Protein AF-A0A2N8TER6-F1 (afdb_monomer_lite)

Secondary structure (DSSP, 8-state):
-HHHHHHHHHHS--SS-EEEE-SSSS-EEEEHHHHHHHTSTTSTTHHHHHHHHHHH-HHHHHHHHHHHHHHHHHHHHS-----

pLDDT: mean 88.08, std 9.62, range [46.94, 97.25]

Foldseek 3Di:
DVVLLVCLQVVDPAPFHWDWDPVDPDIDIDGPVLCVVQVHPPRPCSVVSVVCCVVPPVVVVVSVVVSVVSSVVSVVPDDDPDD

Organism: NCBI:txid2070367

Radius of gyration: 13.89 Å; chains: 1; bounding box: 25×30×38 Å

Sequence (83 aa):
MAQFIEAAVRDLPTQVDWEIDRTRRNWVLVPTRVLHEAHGLADPSFRDVVHSINVQDQEFCLKALSDFELIIQHLLQVHISED

Structure (mmCIF, N/CA/C/O backbone):
data_AF-A0A2N8TER6-F1
#
_entry.id   AF-A0A2N8TER6-F1
#
loop_
_atom_site.group_PDB
_atom_site.id
_atom_site.type_symbol
_atom_site.label_atom_id
_atom_site.label_alt_id
_atom_site.label_comp_id
_atom_site.label_asym_id
_atom_site.label_entity_id
_atom_site.label_seq_id
_atom_site.pdbx_PDB_ins_code
_atom_site.Cartn_x
_atom_site.Cartn_y
_atom_site.Cartn_z
_atom_site.occupancy
_atom_site.B_iso_or_equiv
_atom_site.auth_seq_id
_atom_site.auth_comp_id
_atom_site.auth_asym_id
_atom_site.auth_atom_id
_atom_site.pdbx_PDB_model_num
ATOM 1 N N . MET A 1 1 ? 4.655 -13.050 14.771 1.00 63.88 1 MET A N 1
ATOM 2 C CA . MET A 1 1 ? 4.790 -11.664 14.258 1.00 63.88 1 MET A CA 1
ATOM 3 C C . MET A 1 1 ? 4.132 -11.503 12.888 1.00 63.88 1 MET A C 1
ATOM 5 O O . MET A 1 1 ? 3.138 -10.804 12.806 1.00 63.88 1 MET A O 1
ATOM 9 N N . ALA A 1 2 ? 4.587 -12.232 11.864 1.00 72.12 2 ALA A N 1
ATOM 10 C CA . ALA A 1 2 ? 3.959 -12.363 10.539 1.00 72.12 2 ALA A CA 1
ATOM 11 C C . ALA A 1 2 ? 2.413 -12.420 10.528 1.00 72.12 2 ALA A C 1
ATOM 13 O O . ALA A 1 2 ? 1.758 -11.562 9.948 1.00 72.12 2 ALA A O 1
ATOM 14 N N . GLN A 1 3 ? 1.838 -13.387 11.249 1.00 79.69 3 GLN A N 1
ATOM 15 C CA . GLN A 1 3 ? 0.388 -13.602 11.343 1.00 79.69 3 GLN A CA 1
ATOM 16 C C . GLN A 1 3 ? -0.404 -12.400 11.889 1.00 79.69 3 GLN A C 1
ATOM 18 O O . GLN A 1 3 ? -1.566 -12.225 11.540 1.00 79.69 3 GLN A O 1
ATOM 23 N N . PHE A 1 4 ? 0.212 -11.562 12.733 1.00 81.75 4 PHE A N 1
ATOM 24 C CA . PHE A 1 4 ? -0.441 -10.371 13.284 1.00 81.75 4 PHE A CA 1
ATOM 25 C C . PHE A 1 4 ? -0.510 -9.250 12.250 1.00 81.75 4 PHE A C 1
ATOM 27 O O . PHE A 1 4 ? -1.505 -8.542 12.189 1.00 81.75 4 PHE A O 1
ATOM 34 N N . ILE A 1 5 ? 0.515 -9.130 11.402 1.00 82.12 5 ILE A N 1
ATOM 35 C CA . ILE A 1 5 ? 0.526 -8.179 10.285 1.00 82.12 5 ILE A CA 1
ATOM 36 C C . ILE A 1 5 ? -0.504 -8.606 9.236 1.00 82.12 5 ILE A C 1
ATOM 38 O O . ILE A 1 5 ? -1.266 -7.779 8.755 1.00 82.12 5 ILE A O 1
ATOM 42 N N . GLU A 1 6 ? -0.588 -9.901 8.932 1.00 83.88 6 GLU A N 1
ATOM 43 C CA . GLU A 1 6 ? -1.597 -10.441 8.009 1.00 83.88 6 GLU A CA 1
ATOM 44 C C . GLU A 1 6 ? -3.026 -10.231 8.511 1.00 83.88 6 GLU A C 1
ATOM 46 O O . GLU A 1 6 ? -3.907 -9.876 7.731 1.00 83.88 6 GLU A O 1
ATOM 51 N N . ALA A 1 7 ? -3.258 -10.437 9.810 1.00 84.00 7 ALA A N 1
ATOM 52 C CA . ALA A 1 7 ? -4.550 -10.162 10.422 1.00 84.00 7 ALA A CA 1
ATOM 53 C C . ALA A 1 7 ? -4.876 -8.666 10.395 1.00 84.00 7 ALA A C 1
ATOM 55 O O . ALA A 1 7 ? -5.957 -8.300 9.953 1.00 84.00 7 ALA A O 1
ATOM 56 N N . ALA A 1 8 ? -3.923 -7.803 10.762 1.00 84.75 8 ALA A N 1
ATOM 57 C CA . ALA A 1 8 ? -4.102 -6.354 10.708 1.00 84.75 8 ALA A CA 1
ATOM 58 C C . ALA A 1 8 ? -4.491 -5.887 9.298 1.00 84.75 8 ALA A C 1
ATOM 60 O O . ALA A 1 8 ? -5.464 -5.166 9.132 1.00 84.75 8 ALA A O 1
ATOM 61 N N . VAL A 1 9 ? -3.779 -6.349 8.271 1.00 85.12 9 VAL A N 1
ATOM 62 C CA . VAL A 1 9 ? -4.052 -5.973 6.877 1.00 85.12 9 VAL A CA 1
ATOM 63 C C . VAL A 1 9 ? -5.424 -6.452 6.395 1.00 85.12 9 VAL A C 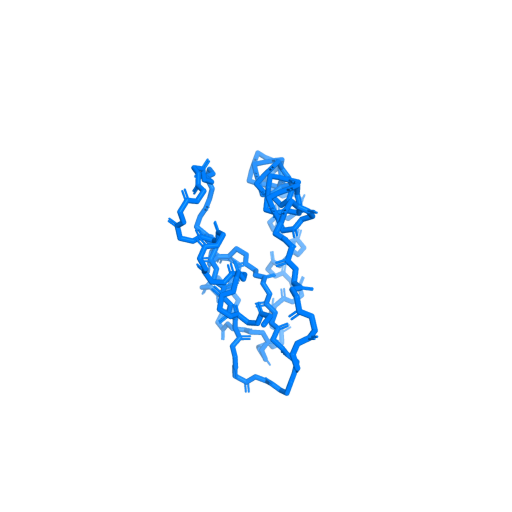1
ATOM 65 O O . VAL A 1 9 ? -6.077 -5.750 5.634 1.00 85.12 9 VAL A O 1
ATOM 68 N N . ARG A 1 10 ? -5.878 -7.632 6.830 1.00 84.94 10 ARG A N 1
ATOM 69 C CA . ARG A 1 10 ? -7.179 -8.186 6.426 1.00 84.94 10 ARG A CA 1
ATOM 70 C C . ARG A 1 10 ? -8.357 -7.560 7.175 1.00 84.94 10 ARG A C 1
ATOM 72 O O . ARG A 1 10 ? -9.430 -7.411 6.600 1.00 84.94 10 ARG A O 1
ATOM 79 N N . ASP A 1 11 ? -8.177 -7.281 8.462 1.00 86.75 11 ASP A N 1
ATOM 80 C CA . ASP A 1 11 ? -9.282 -6.997 9.380 1.00 86.75 11 ASP A CA 1
ATOM 81 C C . ASP A 1 11 ? -9.466 -5.484 9.626 1.00 86.75 11 ASP A C 1
ATOM 83 O O . ASP A 1 11 ? -10.499 -5.063 10.155 1.00 86.75 11 ASP A O 1
ATOM 87 N N . LEU A 1 12 ? -8.493 -4.650 9.234 1.00 89.00 12 LEU A N 1
ATOM 88 C CA . LEU A 1 12 ? -8.598 -3.195 9.323 1.00 89.00 12 LEU A CA 1
ATOM 89 C C . LEU A 1 12 ? -9.359 -2.603 8.126 1.00 89.00 12 LEU A C 1
ATOM 91 O O . LEU A 1 12 ? -9.179 -3.050 6.996 1.00 89.00 12 LEU A O 1
ATOM 95 N N . PRO A 1 13 ? -10.173 -1.555 8.346 1.00 92.19 13 PRO A N 1
ATOM 96 C CA . PRO A 1 13 ? -10.884 -0.860 7.277 1.00 92.19 13 PRO A CA 1
ATOM 97 C C . PRO A 1 13 ? -9.942 0.080 6.505 1.00 92.19 13 PRO A C 1
ATOM 99 O O . PRO A 1 13 ? -10.053 1.302 6.612 1.00 92.19 13 PRO A O 1
ATOM 102 N N . THR A 1 14 ? -8.993 -0.484 5.757 1.00 94.06 14 THR A N 1
ATOM 103 C CA . THR A 1 14 ? -8.084 0.281 4.894 1.00 94.06 14 THR A CA 1
ATOM 104 C C . THR A 1 14 ? -8.824 0.849 3.679 1.00 94.06 14 THR A C 1
ATOM 106 O O . THR A 1 14 ? -9.823 0.304 3.208 1.00 94.06 14 THR A O 1
ATOM 109 N N . GLN A 1 15 ? -8.355 1.986 3.178 1.00 96.12 15 GLN A N 1
ATOM 110 C CA . GLN A 1 15 ? -8.903 2.682 2.013 1.00 96.12 15 GLN A CA 1
ATOM 111 C C . GLN A 1 15 ? -8.314 2.185 0.692 1.00 96.12 15 GLN A C 1
ATOM 113 O O . GLN A 1 15 ? -8.927 2.382 -0.361 1.00 96.12 15 GLN A O 1
ATOM 118 N N . VAL A 1 16 ? -7.124 1.586 0.732 1.00 95.44 16 VAL A N 1
ATOM 119 C CA . VAL A 1 16 ? -6.514 0.878 -0.396 1.00 95.44 16 VAL A CA 1
ATOM 120 C C . VAL A 1 16 ? -6.222 -0.570 -0.020 1.00 95.44 16 VAL A C 1
ATOM 122 O O . VAL A 1 16 ? -6.150 -0.922 1.158 1.00 95.44 16 VAL A O 1
ATOM 125 N N . ASP A 1 17 ? -6.047 -1.408 -1.037 1.00 94.12 17 ASP A N 1
ATOM 126 C CA . ASP A 1 17 ? -5.667 -2.803 -0.845 1.00 94.12 17 ASP A CA 1
ATOM 127 C C . ASP A 1 17 ? -4.178 -2.916 -0.513 1.00 94.12 17 ASP A C 1
ATOM 129 O O . ASP A 1 17 ? -3.327 -2.267 -1.136 1.00 94.12 17 ASP A O 1
ATOM 133 N N . TRP A 1 18 ? -3.870 -3.774 0.454 1.00 94.44 18 TRP A N 1
ATOM 134 C CA . TRP A 1 18 ? -2.521 -4.045 0.929 1.00 94.44 18 TRP A CA 1
ATOM 135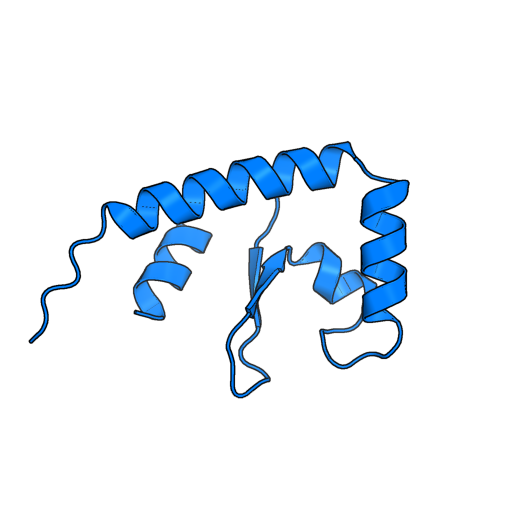 C C . TRP A 1 18 ? -2.214 -5.530 0.845 1.00 94.44 18 TRP A C 1
ATOM 137 O O . TRP A 1 18 ? -3.062 -6.381 1.114 1.00 94.44 18 TRP A O 1
ATOM 147 N N . GLU A 1 19 ? -0.956 -5.843 0.565 1.00 91.38 19 GLU A N 1
ATOM 148 C CA . GLU A 1 19 ? -0.469 -7.209 0.623 1.00 91.38 19 GLU A CA 1
ATOM 149 C C . GLU A 1 19 ? 0.940 -7.289 1.201 1.00 91.38 19 GLU A C 1
ATOM 151 O O . GLU A 1 19 ? 1.708 -6.323 1.222 1.00 91.38 19 GLU A O 1
ATOM 156 N N . ILE A 1 20 ? 1.269 -8.477 1.701 1.00 90.38 20 ILE A N 1
ATOM 157 C CA . ILE A 1 20 ? 2.615 -8.801 2.156 1.00 90.38 20 ILE A CA 1
ATOM 158 C C . ILE A 1 20 ? 3.298 -9.591 1.046 1.00 90.38 20 ILE A C 1
ATOM 160 O O . ILE A 1 20 ? 3.005 -10.777 0.851 1.00 90.38 20 ILE A O 1
ATOM 164 N N . ASP A 1 21 ? 4.244 -8.953 0.362 1.00 88.44 21 ASP A N 1
ATOM 165 C CA . ASP A 1 21 ? 5.143 -9.653 -0.544 1.00 88.44 21 ASP A CA 1
ATOM 166 C C . ASP A 1 21 ? 6.120 -10.511 0.269 1.00 88.44 21 ASP A C 1
ATOM 168 O O . ASP A 1 21 ? 6.922 -10.010 1.065 1.00 88.44 21 ASP A O 1
ATOM 172 N N . ARG A 1 22 ? 6.037 -11.828 0.060 1.00 87.94 22 ARG A N 1
ATOM 173 C CA . ARG A 1 22 ? 6.886 -12.849 0.696 1.00 87.94 22 ARG A CA 1
ATOM 174 C C . ARG A 1 22 ? 7.869 -13.485 -0.286 1.00 87.94 22 ARG A C 1
ATOM 176 O O . ARG A 1 22 ? 8.550 -14.443 0.073 1.00 87.94 22 ARG A O 1
ATOM 183 N N . THR A 1 23 ? 7.955 -12.985 -1.521 1.00 83.69 23 THR A N 1
ATOM 184 C CA . THR A 1 23 ? 8.858 -13.533 -2.550 1.00 83.69 23 THR A CA 1
ATOM 185 C C . THR A 1 23 ? 10.336 -13.345 -2.201 1.00 83.69 23 THR A C 1
ATOM 187 O O . THR A 1 23 ? 11.207 -13.998 -2.778 1.00 83.69 23 THR A O 1
ATOM 190 N N . ARG A 1 24 ? 10.639 -12.473 -1.232 1.00 80.19 24 ARG A N 1
ATOM 191 C CA . ARG A 1 24 ? 11.991 -12.146 -0.778 1.00 80.19 24 ARG A CA 1
ATOM 192 C C . ARG A 1 24 ? 12.235 -12.552 0.669 1.00 80.19 24 ARG A C 1
ATOM 194 O O . ARG A 1 24 ? 11.320 -12.753 1.460 1.00 80.19 24 ARG A O 1
ATOM 201 N N . ARG A 1 25 ? 13.523 -12.595 1.030 1.00 80.88 25 ARG A N 1
ATOM 202 C CA . ARG A 1 25 ? 13.988 -12.884 2.397 1.00 80.88 25 ARG A CA 1
ATOM 203 C C . ARG A 1 25 ? 13.401 -11.924 3.437 1.00 80.88 25 ARG A C 1
ATOM 205 O O . ARG A 1 25 ? 13.125 -12.352 4.551 1.00 80.88 25 ARG A O 1
ATOM 212 N N . ASN A 1 26 ? 13.217 -10.658 3.065 1.00 82.81 26 ASN A N 1
ATOM 213 C CA . ASN A 1 26 ? 12.509 -9.678 3.877 1.00 82.81 26 ASN A CA 1
ATOM 214 C C . ASN A 1 26 ? 11.105 -9.519 3.318 1.00 82.81 26 ASN A C 1
ATOM 216 O O . ASN A 1 26 ? 10.949 -9.260 2.125 1.00 82.81 26 ASN A O 1
ATOM 220 N N . TRP A 1 27 ? 10.115 -9.670 4.187 1.00 88.38 27 TRP A N 1
ATOM 221 C CA . TRP A 1 27 ? 8.728 -9.450 3.818 1.00 88.38 27 TRP A CA 1
ATOM 222 C C . TRP A 1 27 ? 8.456 -7.958 3.739 1.00 88.38 27 TRP A C 1
ATOM 224 O O . TRP A 1 27 ? 8.946 -7.188 4.570 1.00 88.38 27 TRP A O 1
ATOM 234 N N . VAL A 1 28 ? 7.684 -7.560 2.738 1.00 89.81 28 VAL A N 1
ATOM 235 C CA . VAL A 1 28 ? 7.375 -6.155 2.490 1.00 89.81 28 VAL A CA 1
ATOM 236 C C . VAL A 1 28 ? 5.869 -5.992 2.488 1.00 89.81 28 VAL A C 1
ATOM 238 O O . VAL A 1 28 ? 5.178 -6.610 1.686 1.00 89.81 28 VAL A O 1
ATOM 241 N N . LEU A 1 29 ? 5.373 -5.158 3.398 1.00 91.75 29 LEU A N 1
ATOM 242 C CA . LEU A 1 29 ? 4.003 -4.671 3.356 1.00 91.75 29 LEU A CA 1
ATOM 243 C C . LEU A 1 29 ? 3.937 -3.520 2.352 1.00 91.75 29 LEU A C 1
ATOM 245 O O . LEU A 1 29 ? 4.677 -2.543 2.482 1.00 91.75 29 LEU A O 1
ATOM 249 N N . VAL A 1 30 ? 3.078 -3.643 1.349 1.00 92.56 30 VAL A N 1
ATOM 250 C CA . VAL A 1 30 ? 2.992 -2.686 0.244 1.00 92.56 30 VAL A CA 1
ATOM 251 C C . VAL A 1 30 ? 1.558 -2.629 -0.287 1.00 92.56 30 VAL A C 1
ATOM 253 O O . VAL A 1 30 ? 0.862 -3.647 -0.263 1.00 92.56 30 VAL A O 1
ATOM 256 N N . PRO A 1 31 ? 1.087 -1.467 -0.772 1.00 95.19 31 PRO A N 1
ATOM 257 C CA . PRO A 1 31 ? -0.194 -1.402 -1.459 1.00 95.19 31 PRO A CA 1
ATOM 258 C C . PRO A 1 31 ? -0.191 -2.269 -2.725 1.00 95.19 31 PRO A C 1
ATOM 260 O O . PRO A 1 31 ? 0.693 -2.126 -3.576 1.00 95.19 31 PRO A O 1
ATOM 263 N N . THR A 1 32 ? -1.202 -3.121 -2.890 1.00 93.88 32 THR A N 1
ATOM 264 C CA . THR A 1 32 ? -1.305 -4.106 -3.986 1.00 93.88 32 THR A CA 1
ATOM 265 C C . THR A 1 32 ? -1.187 -3.456 -5.365 1.00 93.88 32 THR A C 1
ATOM 267 O O . THR A 1 32 ? -0.531 -3.978 -6.266 1.00 93.88 32 THR A O 1
ATOM 270 N N . ARG A 1 33 ? -1.747 -2.250 -5.528 1.00 94.31 33 ARG A N 1
ATOM 271 C CA . ARG A 1 33 ? -1.663 -1.479 -6.776 1.00 94.31 33 ARG A CA 1
ATOM 272 C C . ARG A 1 33 ? -0.222 -1.215 -7.218 1.00 94.31 33 ARG A C 1
ATOM 274 O O . ARG A 1 33 ? 0.075 -1.335 -8.402 1.00 94.31 33 ARG A O 1
ATOM 281 N N . VAL A 1 34 ? 0.672 -0.894 -6.280 1.00 92.56 34 VAL A N 1
ATOM 282 C CA . VAL A 1 34 ? 2.084 -0.619 -6.590 1.00 92.56 34 VAL A CA 1
ATOM 283 C C . VAL A 1 34 ? 2.749 -1.873 -7.151 1.00 92.56 34 VAL A C 1
ATOM 285 O O . VAL A 1 34 ? 3.489 -1.783 -8.125 1.00 92.56 34 VAL A O 1
ATOM 288 N N . LEU A 1 35 ? 2.463 -3.046 -6.579 1.00 91.62 35 LEU A N 1
ATOM 289 C CA . LEU A 1 35 ? 2.996 -4.314 -7.079 1.00 91.62 35 LEU A CA 1
ATOM 290 C C . LEU A 1 35 ? 2.439 -4.679 -8.450 1.00 91.62 35 LEU A C 1
ATOM 292 O O . LEU A 1 35 ? 3.201 -5.112 -9.314 1.00 91.62 35 LEU A O 1
ATOM 296 N N . HIS A 1 36 ? 1.141 -4.476 -8.660 1.00 91.75 36 HIS A N 1
ATOM 297 C CA . HIS A 1 36 ? 0.491 -4.747 -9.938 1.00 91.75 36 HIS A CA 1
ATOM 298 C C . HIS A 1 36 ? 1.037 -3.867 -11.066 1.00 91.75 36 HIS A C 1
ATOM 300 O O . HIS A 1 36 ? 1.375 -4.389 -12.128 1.00 91.75 36 HIS A O 1
ATOM 306 N N . GLU A 1 37 ? 1.154 -2.556 -10.840 1.00 92.06 37 GLU A N 1
ATOM 307 C CA . GLU A 1 37 ? 1.665 -1.619 -11.848 1.00 92.06 37 GLU A CA 1
ATOM 308 C C . GLU A 1 37 ? 3.161 -1.813 -12.119 1.00 92.06 37 GLU A C 1
ATOM 310 O O . GLU A 1 37 ? 3.604 -1.659 -13.253 1.00 92.06 37 GLU A O 1
ATOM 315 N N . ALA A 1 38 ? 3.934 -2.187 -11.098 1.00 90.56 38 ALA A N 1
ATOM 316 C CA . ALA A 1 38 ? 5.364 -2.441 -11.224 1.00 90.56 38 ALA A CA 1
ATOM 317 C C . ALA A 1 38 ? 5.714 -3.848 -11.713 1.00 90.56 38 ALA A C 1
ATOM 319 O O . ALA A 1 38 ? 6.889 -4.130 -11.882 1.00 90.56 38 ALA A O 1
ATOM 320 N N . HIS A 1 39 ? 4.752 -4.760 -11.872 1.00 89.31 39 HIS A N 1
ATOM 321 C CA . HIS A 1 39 ? 5.031 -6.185 -12.108 1.00 89.31 39 HIS A CA 1
ATOM 322 C C . HIS A 1 39 ? 5.908 -6.839 -11.013 1.00 89.31 39 HIS A C 1
ATOM 324 O O . HIS A 1 39 ? 6.658 -7.787 -11.258 1.00 89.31 39 HIS A O 1
ATOM 330 N N . GLY A 1 40 ? 5.763 -6.365 -9.772 1.00 87.75 40 GLY A N 1
ATOM 331 C CA . GLY A 1 40 ? 6.433 -6.880 -8.578 1.00 87.75 40 GLY A CA 1
ATOM 332 C C . GLY A 1 40 ? 7.700 -6.120 -8.163 1.00 87.75 40 GLY A C 1
ATOM 333 O O . GLY A 1 40 ? 8.291 -5.354 -8.917 1.00 87.75 40 GLY A O 1
ATOM 334 N N . LEU A 1 41 ? 8.171 -6.363 -6.932 1.00 87.12 41 LEU A N 1
ATOM 335 C CA . LEU A 1 41 ? 9.313 -5.634 -6.341 1.00 87.12 41 LEU A CA 1
ATOM 336 C C . LEU A 1 41 ? 10.653 -5.840 -7.068 1.00 87.12 41 LEU A C 1
ATOM 338 O O . LEU A 1 41 ? 11.624 -5.128 -6.801 1.00 87.12 41 LEU A O 1
ATOM 342 N N . ALA A 1 42 ? 10.775 -6.900 -7.870 1.00 86.50 42 ALA A N 1
ATOM 343 C CA . ALA A 1 42 ? 12.000 -7.248 -8.597 1.00 86.50 42 ALA A CA 1
ATOM 344 C C . ALA A 1 42 ? 12.106 -6.612 -9.972 1.00 86.50 42 ALA A C 1
ATOM 346 O O . ALA A 1 42 ? 13.190 -6.652 -10.556 1.00 86.50 42 ALA A O 1
ATOM 347 N N . ASP A 1 43 ? 11.025 -6.019 -10.458 1.00 88.88 43 ASP A N 1
ATOM 348 C CA . ASP A 1 43 ? 11.042 -5.390 -11.757 1.00 88.88 43 ASP A CA 1
ATOM 349 C C . ASP A 1 43 ? 11.838 -4.071 -11.712 1.00 88.88 43 ASP A C 1
ATOM 351 O O . ASP A 1 43 ? 11.664 -3.268 -10.787 1.00 88.88 43 ASP A O 1
ATOM 355 N N . PRO A 1 44 ? 12.714 -3.809 -12.697 1.00 88.31 44 PRO A N 1
ATOM 356 C CA . PRO A 1 44 ? 13.424 -2.537 -12.805 1.00 88.31 44 PRO A CA 1
ATOM 357 C C . PRO A 1 44 ? 12.499 -1.310 -12.847 1.00 88.31 44 PRO A C 1
ATOM 359 O O . PRO A 1 44 ? 12.890 -0.244 -12.369 1.00 88.31 44 PRO A O 1
ATOM 362 N N . SER A 1 45 ? 11.276 -1.460 -13.369 1.00 88.56 45 SER A N 1
ATOM 363 C CA . SER A 1 45 ? 10.270 -0.392 -13.446 1.00 88.56 45 SER A CA 1
ATOM 364 C C . SER A 1 45 ? 9.648 -0.028 -12.100 1.00 88.56 45 SER A C 1
ATOM 366 O O . SER A 1 45 ? 9.032 1.032 -11.995 1.00 88.56 45 SER A O 1
ATOM 368 N N . PHE A 1 46 ? 9.851 -0.829 -11.046 1.00 89.25 46 PHE A N 1
ATOM 369 C CA . PHE A 1 46 ? 9.262 -0.578 -9.728 1.00 89.25 46 PHE A CA 1
ATOM 370 C C . PHE A 1 46 ? 9.540 0.838 -9.223 1.00 89.25 46 PHE A C 1
ATOM 372 O O . PHE A 1 46 ? 8.650 1.519 -8.714 1.00 89.25 46 PHE A O 1
ATOM 379 N N . ARG A 1 47 ? 10.772 1.318 -9.411 1.00 90.88 47 ARG A N 1
ATOM 380 C CA . ARG A 1 47 ? 11.154 2.671 -8.999 1.00 90.88 47 ARG A CA 1
ATOM 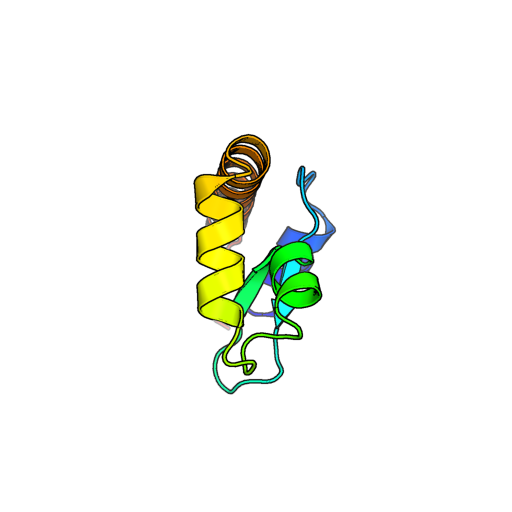381 C C . ARG A 1 47 ? 10.395 3.749 -9.774 1.00 90.88 47 ARG A C 1
ATOM 383 O O . ARG A 1 47 ? 9.995 4.747 -9.175 1.00 90.88 47 ARG A O 1
ATOM 390 N N . ASP A 1 48 ? 10.206 3.547 -11.071 1.00 93.62 48 ASP A N 1
ATOM 391 C CA . ASP A 1 48 ? 9.549 4.512 -11.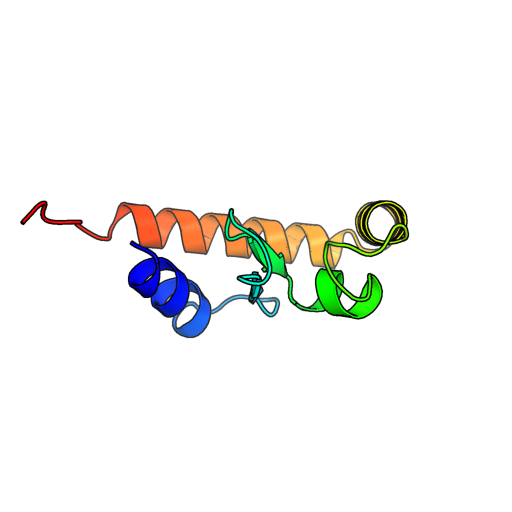951 1.00 93.62 48 ASP A CA 1
ATOM 392 C C . ASP A 1 48 ? 8.043 4.553 -11.685 1.00 93.62 48 ASP A C 1
ATOM 394 O O . ASP A 1 48 ? 7.466 5.636 -11.606 1.00 93.62 48 ASP A O 1
ATOM 398 N N . VAL A 1 49 ? 7.423 3.397 -11.434 1.00 93.31 49 VAL A N 1
ATOM 399 C CA . VAL A 1 49 ? 6.014 3.292 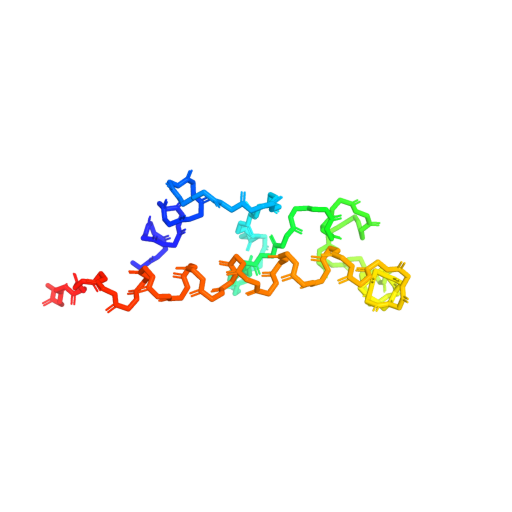-11.029 1.00 93.31 49 VAL A CA 1
ATOM 400 C C . VAL A 1 49 ? 5.776 3.986 -9.693 1.00 93.31 49 VAL A C 1
ATOM 402 O O . VAL A 1 49 ? 4.898 4.841 -9.595 1.00 93.31 49 VAL A O 1
ATOM 405 N N . VAL A 1 50 ? 6.597 3.702 -8.676 1.00 92.31 50 VAL A N 1
ATOM 406 C CA . VAL A 1 50 ? 6.500 4.383 -7.373 1.00 92.31 50 VAL A CA 1
ATOM 407 C C . VAL A 1 50 ? 6.665 5.892 -7.533 1.00 92.31 50 VAL A C 1
ATOM 409 O O . VAL A 1 50 ? 5.947 6.663 -6.895 1.00 92.31 50 VAL A O 1
ATOM 412 N N . HIS A 1 51 ? 7.595 6.342 -8.377 1.00 93.81 51 HIS A N 1
ATOM 413 C CA . HIS A 1 51 ? 7.761 7.767 -8.644 1.00 93.81 51 HIS A CA 1
ATOM 414 C C . HIS A 1 51 ? 6.532 8.364 -9.340 1.00 93.81 51 HIS A C 1
ATOM 416 O O . HIS A 1 51 ? 6.048 9.412 -8.916 1.00 93.81 51 HIS A O 1
ATOM 422 N N . SER A 1 52 ? 5.998 7.683 -10.355 1.00 95.31 52 SER A N 1
ATOM 423 C CA . SER A 1 52 ? 4.812 8.114 -11.096 1.00 95.31 52 SER A CA 1
ATOM 424 C C . SER A 1 52 ? 3.596 8.244 -10.183 1.00 95.31 52 SER A C 1
ATOM 426 O O . SER A 1 52 ? 2.967 9.298 -10.170 1.00 95.31 52 SER A O 1
ATOM 428 N N . ILE A 1 53 ? 3.312 7.229 -9.361 1.00 93.62 53 ILE A N 1
ATOM 429 C CA . ILE A 1 53 ? 2.211 7.250 -8.387 1.00 93.62 53 ILE A CA 1
ATOM 430 C C . ILE A 1 53 ? 2.387 8.419 -7.412 1.00 93.62 53 ILE A C 1
ATOM 432 O O . ILE A 1 53 ? 1.464 9.204 -7.226 1.00 93.62 53 ILE A O 1
ATOM 436 N N . ASN A 1 54 ? 3.589 8.600 -6.855 1.00 92.06 54 ASN A N 1
ATOM 437 C CA . ASN A 1 54 ? 3.853 9.689 -5.909 1.00 92.06 54 ASN A CA 1
ATOM 438 C C . ASN A 1 54 ? 3.668 11.092 -6.506 1.00 92.06 54 ASN A C 1
ATOM 440 O O . ASN A 1 54 ? 3.333 12.021 -5.776 1.00 92.06 54 ASN A O 1
ATOM 444 N N . VAL A 1 55 ? 3.921 11.270 -7.805 1.00 94.62 55 VAL A N 1
ATOM 445 C CA . VAL A 1 55 ? 3.802 12.575 -8.476 1.00 94.62 55 VAL A CA 1
ATOM 446 C C . VAL A 1 55 ? 2.390 12.817 -9.006 1.00 94.62 55 VAL A C 1
ATOM 448 O O . VAL A 1 55 ? 1.920 13.953 -8.994 1.00 94.62 55 VAL A O 1
ATOM 451 N N . GLN A 1 56 ? 1.728 11.774 -9.503 1.00 95.06 56 GLN A N 1
ATOM 452 C CA . GLN A 1 56 ? 0.481 11.899 -10.260 1.00 95.06 56 GLN A CA 1
ATOM 453 C C . GLN A 1 56 ? -0.764 11.575 -9.431 1.00 95.06 56 GLN A C 1
ATOM 455 O O . GLN A 1 56 ? -1.850 12.023 -9.788 1.00 95.06 56 GLN A O 1
ATOM 460 N N . ASP A 1 57 ? -0.624 10.830 -8.333 1.00 95.44 57 ASP A N 1
ATOM 461 C CA . ASP A 1 57 ? -1.748 10.321 -7.547 1.00 95.44 57 ASP A CA 1
ATOM 462 C C . ASP A 1 57 ? -1.561 10.587 -6.048 1.00 95.44 57 ASP A C 1
ATOM 464 O O . ASP A 1 57 ? -1.361 9.700 -5.215 1.00 95.44 57 ASP A O 1
ATOM 468 N N . GLN A 1 58 ? -1.625 11.871 -5.697 1.00 94.88 58 GLN A N 1
ATOM 469 C CA . GLN A 1 58 ? -1.475 12.315 -4.314 1.00 94.88 58 GLN A CA 1
ATOM 470 C C . GLN A 1 58 ? -2.600 11.794 -3.404 1.00 94.88 58 GLN A C 1
ATOM 472 O O . GLN A 1 58 ? -2.371 11.567 -2.216 1.00 94.88 58 GLN A O 1
ATOM 477 N N . GLU A 1 59 ? -3.805 11.587 -3.944 1.00 96.69 59 GLU A N 1
ATOM 478 C CA . GLU A 1 59 ? -4.931 11.034 -3.187 1.00 96.69 59 GLU A CA 1
ATOM 479 C C . GLU A 1 59 ? -4.642 9.597 -2.747 1.00 96.69 59 GLU A C 1
ATOM 481 O O . GLU A 1 59 ? -4.823 9.269 -1.572 1.00 96.69 59 GLU A O 1
ATOM 486 N N . PHE A 1 60 ? -4.130 8.759 -3.653 1.00 96.06 60 PHE A N 1
ATOM 487 C CA . PHE A 1 60 ? -3.681 7.412 -3.313 1.00 96.06 60 PHE A CA 1
ATOM 488 C C . PHE A 1 60 ? -2.599 7.430 -2.230 1.00 96.06 60 PHE A C 1
ATOM 490 O O . PHE A 1 60 ? -2.698 6.679 -1.260 1.00 96.06 60 PHE A O 1
ATOM 497 N N . CYS A 1 61 ? -1.602 8.313 -2.343 1.00 96.00 61 CYS A N 1
ATOM 498 C CA . CYS A 1 61 ? -0.535 8.422 -1.346 1.00 96.00 61 CYS A CA 1
ATOM 499 C C . CYS A 1 61 ? -1.059 8.820 0.040 1.00 96.00 61 CYS A C 1
ATOM 501 O O . CYS A 1 61 ? -0.613 8.261 1.040 1.00 96.00 61 CYS A O 1
ATOM 503 N N . LEU A 1 62 ? -2.012 9.754 0.115 1.00 97.12 62 LEU A N 1
ATOM 504 C CA . LEU A 1 62 ? -2.628 10.158 1.382 1.00 97.12 62 LEU A CA 1
ATOM 505 C C . LEU A 1 62 ? -3.443 9.020 2.001 1.00 97.12 62 LEU A C 1
ATOM 507 O O . LEU A 1 62 ? -3.303 8.754 3.193 1.00 97.12 62 LEU A O 1
ATOM 511 N N . LYS A 1 63 ? -4.240 8.312 1.192 1.00 97.25 63 LYS A N 1
ATOM 512 C CA . LYS A 1 63 ? -5.005 7.136 1.636 1.00 97.25 63 LYS A CA 1
ATOM 513 C C . LYS A 1 63 ? -4.086 6.036 2.160 1.00 97.25 63 LYS A C 1
ATOM 515 O O . LYS A 1 63 ? -4.282 5.562 3.275 1.00 97.25 63 LYS A O 1
ATOM 520 N N . ALA A 1 64 ? -3.043 5.698 1.403 1.00 96.31 64 ALA A N 1
ATOM 521 C CA . ALA A 1 64 ? -2.050 4.711 1.809 1.00 96.31 64 ALA A CA 1
ATOM 522 C C . ALA A 1 64 ? -1.313 5.135 3.093 1.00 96.31 64 ALA A C 1
ATOM 524 O O . ALA A 1 64 ? -1.074 4.310 3.968 1.00 96.31 64 ALA A O 1
ATOM 525 N N . LEU A 1 65 ? -0.985 6.418 3.259 1.00 95.88 65 LEU A N 1
ATOM 526 C CA . LEU A 1 65 ? -0.364 6.896 4.494 1.00 95.88 65 LEU A CA 1
ATOM 52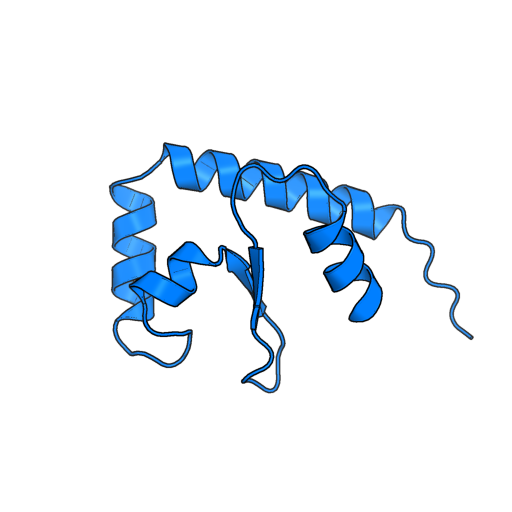7 C C . LEU A 1 65 ? -1.295 6.725 5.704 1.00 95.88 65 LEU A C 1
ATOM 529 O O . LEU A 1 65 ? -0.864 6.192 6.724 1.00 95.88 65 LEU A O 1
ATOM 533 N N . SER A 1 66 ? -2.565 7.121 5.585 1.00 96.50 66 SER A N 1
ATOM 534 C CA . SER A 1 66 ? -3.552 6.945 6.659 1.00 96.50 66 SER A CA 1
ATOM 535 C C . SER A 1 66 ? -3.779 5.473 7.012 1.00 96.50 66 SER A C 1
ATOM 537 O O . SER A 1 66 ? -3.854 5.127 8.191 1.00 96.50 66 SER A O 1
ATOM 539 N N . ASP A 1 67 ? -3.837 4.593 6.013 1.00 96.00 67 ASP A N 1
ATOM 540 C CA . ASP A 1 67 ? -3.949 3.149 6.241 1.00 96.00 67 ASP A CA 1
ATOM 541 C C . ASP A 1 67 ? -2.718 2.599 6.965 1.00 96.00 67 ASP A C 1
ATOM 543 O O . ASP A 1 67 ? -2.837 1.784 7.880 1.00 96.00 67 ASP A O 1
ATOM 547 N N . PHE A 1 68 ? -1.525 3.068 6.595 1.00 94.44 68 PHE A N 1
ATOM 548 C CA . PHE A 1 68 ? -0.282 2.646 7.228 1.00 94.44 68 PHE A CA 1
ATOM 549 C C . PHE A 1 68 ? -0.218 3.063 8.702 1.00 94.44 68 PHE A C 1
ATOM 551 O O . PHE A 1 68 ? 0.181 2.265 9.552 1.00 94.44 68 PHE A O 1
ATOM 558 N N . GLU A 1 69 ? -0.669 4.276 9.031 1.00 94.69 69 GLU A N 1
ATOM 559 C CA . GLU A 1 69 ? -0.805 4.731 10.419 1.00 94.69 69 GLU A CA 1
ATOM 560 C C . GLU A 1 69 ? -1.777 3.850 11.213 1.00 94.69 69 GLU A C 1
ATOM 562 O O . GLU A 1 69 ? -1.455 3.440 12.331 1.00 94.69 69 GLU A O 1
ATOM 567 N N . LEU A 1 70 ? -2.926 3.498 10.627 1.00 93.69 70 LEU A N 1
ATOM 568 C CA . LEU A 1 70 ? -3.914 2.607 11.240 1.00 93.69 70 LEU A CA 1
ATOM 569 C C . LEU A 1 70 ? -3.328 1.212 11.514 1.00 93.69 70 LEU A C 1
ATOM 571 O O . LEU A 1 70 ? -3.486 0.673 12.613 1.00 93.69 70 LEU A O 1
ATOM 575 N N . ILE A 1 71 ? -2.610 0.649 10.538 1.00 91.56 71 ILE A N 1
ATOM 576 C CA . ILE A 1 71 ? -1.935 -0.650 10.663 1.00 91.56 71 ILE A CA 1
ATOM 577 C C . ILE A 1 71 ? -0.894 -0.608 11.786 1.00 91.56 71 ILE A C 1
ATOM 579 O O . ILE A 1 71 ? -0.878 -1.498 12.638 1.00 91.56 71 ILE A O 1
ATOM 583 N N . ILE A 1 72 ? -0.056 0.432 11.842 1.00 91.00 72 ILE A N 1
ATOM 584 C CA . ILE A 1 72 ? 0.942 0.592 12.911 1.00 91.00 72 ILE A CA 1
ATOM 585 C C . ILE A 1 72 ? 0.264 0.697 14.278 1.00 91.00 72 ILE A C 1
ATOM 587 O O . ILE A 1 72 ? 0.669 0.005 15.212 1.00 91.00 72 ILE A O 1
ATOM 591 N N . GLN A 1 73 ? -0.766 1.535 14.409 1.00 91.31 73 GLN A N 1
ATOM 592 C CA . GLN A 1 73 ? -1.480 1.715 15.674 1.00 91.31 73 GLN A CA 1
ATOM 593 C C . GLN A 1 73 ? -2.089 0.405 16.174 1.00 91.31 73 GLN A C 1
ATOM 595 O O . GLN A 1 73 ? -1.983 0.101 17.362 1.00 91.31 73 GLN A O 1
ATOM 600 N N . HIS A 1 74 ? -2.672 -0.390 15.277 1.00 90.06 74 HIS A N 1
ATOM 601 C CA . HIS A 1 74 ? -3.192 -1.707 15.620 1.00 90.06 74 HIS A CA 1
ATOM 602 C C . HIS A 1 74 ? -2.076 -2.647 16.093 1.00 90.06 74 HIS A C 1
ATOM 604 O O . HIS A 1 74 ? -2.192 -3.260 17.152 1.00 90.06 74 HIS A O 1
ATOM 610 N N . LEU A 1 75 ? -0.961 -2.718 15.360 1.00 88.12 75 LEU A N 1
ATOM 611 C CA . LEU A 1 75 ? 0.169 -3.583 15.712 1.00 88.12 75 LEU A CA 1
ATOM 612 C C . LEU A 1 75 ? 0.825 -3.205 17.046 1.00 88.12 75 LEU A C 1
ATOM 614 O O . LEU A 1 75 ? 1.281 -4.094 17.758 1.00 88.12 75 LEU A O 1
ATOM 618 N N . LEU A 1 76 ? 0.832 -1.923 17.419 1.00 87.06 76 LEU A N 1
ATOM 619 C CA . LEU A 1 76 ? 1.320 -1.466 18.727 1.00 87.06 76 LEU A CA 1
ATOM 620 C C . LEU A 1 76 ? 0.426 -1.906 19.895 1.00 87.06 76 LEU A C 1
ATOM 622 O O . LEU A 1 76 ? 0.894 -1.976 21.029 1.00 87.06 76 LEU A O 1
ATOM 626 N N . GLN A 1 77 ? -0.853 -2.191 19.641 1.00 84.56 77 GLN A N 1
ATOM 627 C CA . GLN A 1 77 ? -1.789 -2.684 20.658 1.00 84.56 77 GLN A CA 1
ATOM 628 C C . GLN A 1 77 ? -1.714 -4.205 20.830 1.00 84.56 77 GLN A C 1
ATOM 630 O O . GLN A 1 77 ? -2.102 -4.729 21.881 1.00 84.56 77 GLN A O 1
ATOM 635 N N . VAL A 1 78 ? -1.198 -4.919 19.825 1.00 80.69 78 VAL A N 1
ATOM 636 C CA . VAL A 1 78 ? -0.983 -6.364 19.897 1.00 80.69 78 VAL A CA 1
ATOM 637 C C . VAL A 1 78 ? 0.117 -6.645 20.920 1.00 80.69 78 VAL A C 1
ATOM 639 O O . VAL A 1 78 ? 1.299 -6.413 20.676 1.00 80.69 78 VAL A O 1
ATOM 642 N N . HIS A 1 79 ? -0.272 -7.183 22.076 1.00 66.00 79 HIS A N 1
ATOM 643 C CA . HIS A 1 79 ? 0.681 -7.727 23.036 1.00 66.00 79 HIS A CA 1
ATOM 644 C C . HIS A 1 79 ? 1.273 -9.011 22.461 1.00 66.00 79 HIS A C 1
ATOM 646 O O . HIS A 1 79 ? 0.601 -10.038 22.361 1.00 66.00 79 HIS A O 1
ATOM 652 N N . ILE A 1 80 ? 2.540 -8.944 22.068 1.00 65.06 80 ILE A N 1
ATOM 653 C CA . ILE A 1 80 ? 3.318 -10.129 21.736 1.00 65.06 80 ILE A CA 1
ATOM 654 C C . ILE A 1 80 ? 3.861 -10.656 23.063 1.00 65.06 80 ILE A C 1
ATOM 656 O O . ILE A 1 80 ? 4.853 -10.138 23.568 1.00 65.06 80 ILE A O 1
ATOM 660 N N . SER A 1 81 ? 3.185 -11.640 23.656 1.00 58.72 81 SER A N 1
ATOM 661 C CA . SER A 1 81 ? 3.803 -12.428 24.723 1.00 58.72 81 SER A CA 1
ATOM 662 C C . SER A 1 81 ? 4.985 -13.189 24.126 1.00 58.72 81 SER A C 1
ATOM 664 O O . SER A 1 81 ? 4.825 -13.905 23.136 1.00 58.72 81 SER A O 1
ATOM 666 N N . GLU A 1 82 ? 6.173 -12.978 24.688 1.00 54.19 82 GLU A N 1
ATOM 667 C CA . GLU A 1 82 ? 7.339 -13.823 24.441 1.00 54.19 82 GLU A CA 1
ATOM 668 C C . GLU A 1 82 ? 7.131 -15.133 25.212 1.00 54.19 82 GLU A C 1
ATOM 670 O O . GLU A 1 82 ? 7.375 -15.181 26.416 1.00 54.19 82 GLU A O 1
ATOM 675 N N . ASP A 1 83 ? 6.617 -16.157 24.530 1.00 46.94 83 ASP A N 1
ATOM 676 C CA . ASP A 1 83 ? 6.758 -17.555 24.962 1.00 46.94 83 ASP A CA 1
ATOM 677 C C . ASP A 1 83 ? 8.068 -18.142 24.410 1.00 46.94 83 ASP A C 1
ATOM 679 O O . ASP A 1 83 ? 8.369 -17.904 23.212 1.00 46.94 83 ASP A O 1
#